Protein AF-A0A4R1HUY5-F1 (afdb_monomer_lite)

Sequence (63 aa):
MGDDATPPDGGAAGHELPPGGPQATARGCLCSVLANAAYRSGADENPCIDPLCPLHAEAAAQN

Foldseek 3Di:
DDDDCPPPPDDCPDPQQQQLHPVLVVVPFPFPVVQSVCCVVVVDVDGGHDCPGPRCVVVVPPD

Radius of gyration: 15.04 Å; chains: 1; bounding box: 40×25×43 Å

Organism: Pseudonocardia endophytica (NCBI:txid401976)

Structure (mmCIF, N/CA/C/O backbone):
data_AF-A0A4R1HUY5-F1
#
_entry.id   AF-A0A4R1HUY5-F1
#
loop_
_atom_site.group_PDB
_atom_site.id
_atom_site.type_symbol
_atom_site.label_atom_id
_atom_site.label_alt_id
_atom_site.label_comp_id
_atom_site.label_asym_id
_atom_site.label_entity_id
_atom_site.label_seq_id
_atom_site.pdbx_PDB_ins_code
_atom_site.Cartn_x
_atom_site.Cartn_y
_atom_site.Cartn_z
_atom_site.occupancy
_atom_site.B_iso_or_equiv
_atom_site.auth_seq_id
_atom_site.auth_comp_id
_atom_site.auth_asym_id
_atom_site.auth_atom_id
_atom_site.pdbx_PDB_model_num
ATOM 1 N N . MET A 1 1 ? 28.239 15.857 -30.534 1.00 50.25 1 MET A N 1
ATOM 2 C CA . MET A 1 1 ? 28.331 14.502 -29.966 1.00 50.25 1 MET A CA 1
ATOM 3 C C . MET A 1 1 ? 27.477 14.541 -28.713 1.00 50.25 1 MET A C 1
ATOM 5 O O . MET A 1 1 ? 27.947 15.042 -27.701 1.00 50.25 1 MET A O 1
ATOM 9 N N . GLY A 1 2 ? 26.192 14.184 -28.849 1.00 65.12 2 GLY A N 1
ATOM 10 C CA . GLY A 1 2 ? 25.418 13.694 -27.701 1.00 65.12 2 GLY A CA 1
ATOM 11 C C . GLY A 1 2 ? 26.114 12.429 -27.186 1.00 65.12 2 GLY A C 1
ATOM 12 O O . GLY A 1 2 ? 26.943 11.875 -27.904 1.00 65.12 2 GLY A O 1
ATOM 13 N N . ASP A 1 3 ? 25.936 11.993 -25.948 1.00 55.69 3 ASP A N 1
ATOM 14 C CA . ASP A 1 3 ? 24.643 11.831 -25.302 1.00 55.69 3 ASP A CA 1
ATOM 15 C C . ASP A 1 3 ? 24.782 12.037 -23.783 1.00 55.69 3 ASP A C 1
ATOM 17 O O . ASP A 1 3 ? 25.566 11.367 -23.109 1.00 55.69 3 ASP A O 1
ATOM 21 N N . ASP A 1 4 ? 24.015 12.995 -23.264 1.00 59.16 4 ASP A N 1
ATOM 22 C CA . ASP A 1 4 ? 23.701 13.146 -21.846 1.00 59.16 4 ASP A CA 1
ATOM 23 C C . ASP A 1 4 ? 22.805 11.969 -21.444 1.00 59.16 4 ASP A C 1
ATOM 25 O O . ASP A 1 4 ? 21.615 11.943 -21.748 1.00 59.16 4 ASP A O 1
ATOM 29 N N . ALA A 1 5 ? 23.394 10.950 -20.823 1.00 58.75 5 ALA A N 1
ATOM 30 C CA . ALA A 1 5 ? 22.655 9.871 -20.182 1.00 58.75 5 ALA A CA 1
ATOM 31 C C . ALA A 1 5 ? 22.571 10.156 -18.679 1.00 58.75 5 ALA A C 1
ATOM 33 O O . ALA A 1 5 ? 23.112 9.419 -17.853 1.00 58.75 5 ALA A O 1
ATOM 34 N N . THR A 1 6 ? 21.902 11.252 -18.327 1.00 61.12 6 THR A N 1
ATOM 35 C CA . THR A 1 6 ? 21.339 11.406 -16.986 1.00 61.12 6 THR A CA 1
ATOM 36 C C . THR A 1 6 ? 20.262 10.320 -16.834 1.00 61.12 6 THR A C 1
ATOM 38 O O . THR A 1 6 ? 19.320 10.312 -17.632 1.00 61.12 6 THR A O 1
ATOM 41 N N . PRO A 1 7 ? 20.367 9.358 -15.892 1.00 64.38 7 PRO A N 1
ATOM 42 C CA . PRO A 1 7 ? 19.263 8.435 -15.650 1.00 64.38 7 PRO A CA 1
ATOM 43 C C . PRO A 1 7 ? 18.032 9.267 -15.272 1.00 64.38 7 PRO A C 1
ATOM 45 O O . PRO 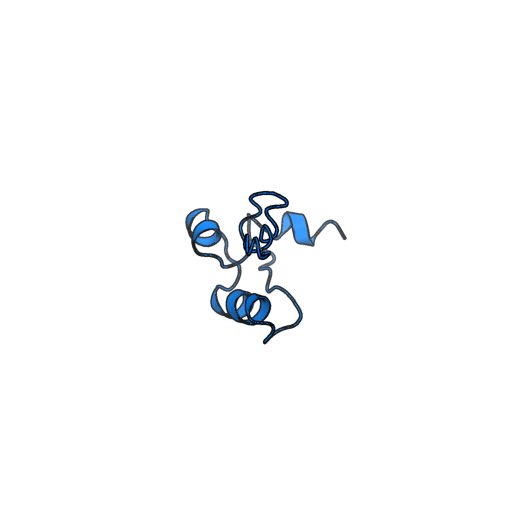A 1 7 ? 18.174 10.199 -14.474 1.00 64.38 7 PRO A O 1
ATOM 48 N N . PRO A 1 8 ? 16.848 8.993 -15.851 1.00 52.81 8 PRO A N 1
ATOM 49 C CA . PRO A 1 8 ? 15.663 9.763 -15.533 1.00 52.81 8 PRO A CA 1
ATOM 50 C C . PRO A 1 8 ? 15.420 9.655 -14.033 1.00 52.81 8 PRO A C 1
ATOM 52 O O . PRO A 1 8 ? 15.349 8.552 -13.488 1.00 52.81 8 PRO A O 1
ATOM 55 N N . ASP A 1 9 ? 15.359 10.827 -13.408 1.00 52.97 9 ASP A N 1
ATOM 56 C CA . ASP A 1 9 ? 14.822 11.092 -12.084 1.00 52.97 9 ASP A CA 1
ATOM 57 C C . ASP A 1 9 ? 13.671 10.120 -11.791 1.00 52.97 9 ASP A C 1
ATOM 59 O O . ASP A 1 9 ? 12.556 10.237 -12.305 1.00 52.97 9 ASP A O 1
ATOM 63 N N . GLY A 1 10 ? 14.004 9.057 -11.060 1.00 47.97 10 GLY A N 1
ATOM 64 C CA . GLY A 1 10 ? 13.092 7.980 -10.732 1.00 47.97 10 GLY A CA 1
ATOM 65 C C . GLY A 1 10 ? 12.141 8.448 -9.648 1.00 47.97 10 GLY A C 1
ATOM 66 O O . GLY A 1 10 ? 12.346 8.121 -8.486 1.00 47.97 10 GLY A O 1
ATOM 67 N N . GLY A 1 11 ? 11.125 9.217 -10.037 1.00 44.66 11 GLY A N 1
ATOM 68 C CA . GLY A 1 11 ? 9.868 9.362 -9.311 1.00 44.66 11 GLY A CA 1
ATOM 69 C C . GLY A 1 11 ? 10.004 9.686 -7.827 1.00 44.66 11 GLY A C 1
ATOM 70 O O . GLY A 1 11 ? 9.455 8.969 -6.997 1.00 44.66 11 GLY A O 1
ATOM 71 N N . ALA A 1 12 ? 10.670 10.783 -7.474 1.00 45.31 12 ALA A N 1
ATOM 72 C CA . ALA A 1 12 ? 10.584 11.339 -6.124 1.00 45.31 12 ALA A CA 1
ATOM 73 C C . ALA A 1 12 ? 9.355 12.260 -5.985 1.00 45.31 12 ALA A C 1
ATOM 75 O O . ALA A 1 12 ? 9.452 13.408 -5.550 1.00 45.31 12 ALA A O 1
ATOM 76 N N . ALA A 1 13 ? 8.173 11.763 -6.357 1.00 39.81 13 ALA A N 1
ATOM 77 C CA . ALA A 1 13 ? 6.920 12.357 -5.913 1.00 39.81 13 ALA A CA 1
ATOM 78 C C . ALA A 1 13 ? 6.718 11.966 -4.440 1.00 39.81 13 ALA A C 1
ATOM 80 O O . ALA A 1 13 ? 6.109 10.948 -4.148 1.00 39.81 13 ALA A O 1
ATOM 81 N N . GLY A 1 14 ? 7.293 12.750 -3.523 1.00 41.06 14 GLY A N 1
ATOM 82 C CA . GLY A 1 14 ? 7.101 12.601 -2.079 1.00 41.06 14 GLY A CA 1
ATOM 83 C C . GLY A 1 14 ? 7.840 11.406 -1.464 1.00 41.06 14 GLY A C 1
ATOM 84 O O . GLY A 1 14 ? 7.894 10.313 -2.007 1.00 41.06 14 GLY A O 1
ATOM 85 N N . HIS A 1 15 ? 8.422 11.588 -0.281 1.00 46.28 15 HIS A N 1
ATOM 86 C CA . HIS A 1 15 ? 8.960 10.490 0.530 1.00 46.28 15 HIS A CA 1
ATOM 87 C C . HIS A 1 15 ? 7.824 9.619 1.112 1.00 46.28 15 HIS A C 1
ATOM 89 O O . HIS A 1 15 ? 7.696 9.478 2.330 1.00 46.28 15 HIS A O 1
ATOM 95 N N . GLU A 1 16 ? 6.966 9.055 0.268 1.00 71.31 16 GLU A N 1
ATOM 96 C CA . GLU A 1 16 ? 5.984 8.060 0.678 1.00 71.31 16 GLU A CA 1
ATOM 97 C C . GLU A 1 16 ? 6.712 6.732 0.865 1.00 71.31 16 GLU A C 1
ATOM 99 O O . GLU A 1 16 ? 7.223 6.113 -0.067 1.00 71.31 16 GLU A O 1
ATOM 104 N N . LEU A 1 17 ? 6.845 6.328 2.127 1.00 83.38 17 LEU A N 1
ATOM 105 C CA . LEU A 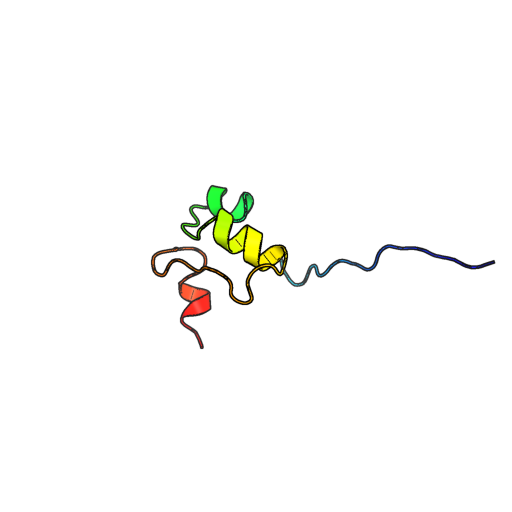1 17 ? 7.473 5.063 2.469 1.00 83.38 17 LEU A CA 1
ATOM 106 C C . LEU A 1 17 ? 6.651 3.925 1.852 1.00 83.38 17 LEU A C 1
ATOM 108 O O . LEU A 1 17 ? 5.478 3.793 2.210 1.00 83.38 17 LEU A O 1
ATOM 112 N N . PRO A 1 18 ? 7.234 3.067 0.996 1.00 86.31 18 PRO A N 1
ATOM 113 C CA . PRO A 1 18 ? 6.480 1.984 0.386 1.00 86.31 18 PRO A CA 1
ATOM 114 C C . PRO A 1 18 ? 6.010 0.987 1.460 1.00 86.31 18 PRO A C 1
ATOM 116 O O . PRO A 1 18 ? 6.786 0.670 2.374 1.00 86.31 18 PRO A O 1
ATOM 119 N N . PRO A 1 19 ? 4.770 0.473 1.373 1.00 88.38 19 PRO A N 1
ATOM 120 C CA . PRO A 1 19 ? 4.254 -0.529 2.303 1.00 88.38 19 PRO A CA 1
ATOM 121 C C . PRO A 1 19 ? 5.160 -1.757 2.323 1.00 88.38 19 PRO A C 1
ATOM 123 O O . PRO A 1 19 ? 5.681 -2.176 1.293 1.00 88.38 19 PRO A O 1
ATOM 126 N N . GLY A 1 20 ? 5.430 -2.293 3.514 1.00 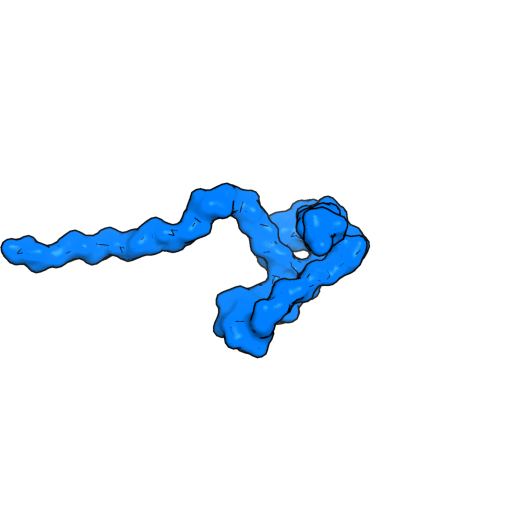89.06 20 GLY A N 1
ATOM 127 C CA . GLY A 1 20 ? 6.349 -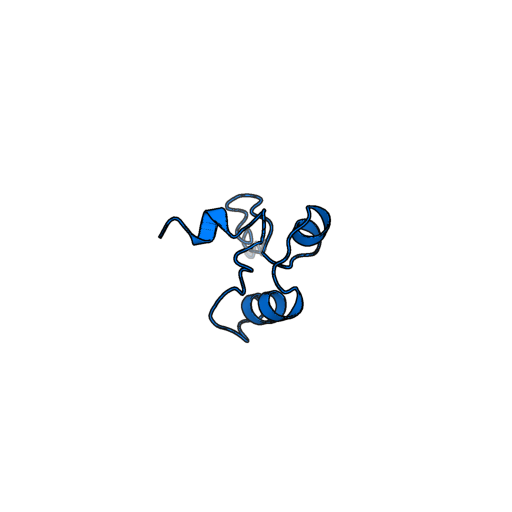3.422 3.687 1.00 89.06 20 GLY A CA 1
ATOM 128 C C . GLY A 1 20 ? 7.813 -3.121 3.322 1.00 89.06 20 GLY A C 1
ATOM 129 O O . GLY A 1 20 ? 8.639 -4.029 3.304 1.00 89.06 20 GLY A O 1
ATOM 130 N N . GLY A 1 21 ? 8.168 -1.868 3.021 1.00 89.88 21 GLY A N 1
ATOM 131 C CA . GLY A 1 21 ? 9.554 -1.459 2.812 1.00 89.88 21 GLY A CA 1
ATOM 132 C C . GLY A 1 21 ? 10.342 -1.390 4.126 1.00 89.88 21 GLY A C 1
ATOM 133 O O . GLY A 1 21 ? 9.756 -1.164 5.185 1.00 89.88 21 GL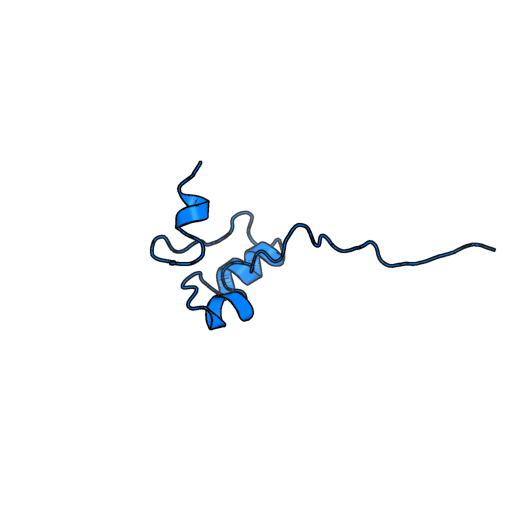Y A O 1
ATOM 134 N N . PRO A 1 22 ? 11.684 -1.487 4.089 1.00 87.06 22 PRO A N 1
ATOM 135 C CA . PRO A 1 22 ? 12.514 -1.490 5.298 1.00 87.06 22 PRO A CA 1
ATOM 136 C C . PRO A 1 22 ? 12.328 -0.224 6.146 1.00 87.06 22 PRO A C 1
ATOM 138 O O . PRO A 1 22 ? 12.256 -0.296 7.370 1.00 87.06 22 PRO A O 1
ATOM 141 N N . GLN A 1 23 ? 12.178 0.936 5.499 1.00 88.88 23 GLN A N 1
ATOM 142 C CA . GLN A 1 23 ? 11.892 2.196 6.185 1.00 88.88 23 GLN A CA 1
ATOM 143 C C . GLN A 1 23 ? 10.488 2.207 6.811 1.00 88.88 23 GLN A C 1
ATOM 145 O O . GLN A 1 23 ? 10.313 2.773 7.886 1.00 88.88 23 GLN A O 1
ATOM 150 N N . ALA A 1 24 ? 9.489 1.586 6.170 1.00 90.62 24 ALA A N 1
ATOM 151 C CA . ALA A 1 24 ? 8.120 1.515 6.686 1.00 90.62 24 ALA A CA 1
ATOM 152 C C . ALA A 1 24 ? 8.051 0.604 7.906 1.00 90.62 24 ALA A C 1
ATOM 154 O O . ALA A 1 24 ? 7.506 0.992 8.938 1.00 90.62 24 ALA A O 1
ATOM 155 N N . THR A 1 25 ? 8.671 -0.571 7.821 1.00 88.44 25 THR A N 1
ATOM 156 C CA . THR A 1 25 ? 8.778 -1.520 8.933 1.00 88.44 25 THR A CA 1
ATOM 157 C C . THR A 1 25 ? 9.496 -0.893 10.126 1.00 88.44 25 THR A C 1
ATOM 159 O O . THR A 1 25 ? 9.026 -1.020 11.253 1.00 88.44 25 THR A O 1
ATOM 162 N N . ALA A 1 26 ? 10.568 -0.124 9.894 1.00 89.56 26 ALA A N 1
ATOM 163 C CA . ALA A 1 26 ? 11.267 0.609 10.954 1.00 89.56 26 ALA A CA 1
ATOM 164 C C . ALA A 1 26 ? 10.387 1.659 11.663 1.00 89.56 26 ALA A C 1
ATOM 166 O O . ALA A 1 26 ? 10.669 2.026 12.801 1.00 89.56 26 ALA A O 1
ATOM 167 N N . ARG A 1 27 ? 9.314 2.128 11.015 1.00 90.69 27 ARG A N 1
ATOM 168 C CA . ARG A 1 27 ? 8.319 3.051 11.587 1.00 90.69 27 ARG A CA 1
ATOM 169 C C . ARG A 1 27 ? 7.064 2.345 12.117 1.00 90.69 27 ARG A C 1
ATOM 171 O O . ARG A 1 27 ? 6.125 3.027 12.510 1.00 90.69 27 ARG A O 1
ATOM 178 N N . GLY A 1 28 ? 7.045 1.009 12.147 1.00 91.00 28 GLY A N 1
ATOM 179 C CA . GLY A 1 28 ? 5.926 0.216 12.671 1.00 91.00 28 GLY A CA 1
ATOM 180 C C . GLY A 1 28 ? 4.887 -0.210 11.630 1.00 91.00 28 GLY A C 1
ATOM 181 O O . GLY A 1 28 ? 3.766 -0.552 11.996 1.00 91.00 28 GLY A O 1
ATOM 182 N N . CYS A 1 29 ? 5.224 -0.190 10.338 1.00 93.12 29 CYS A N 1
ATOM 183 C CA . CYS A 1 29 ? 4.365 -0.751 9.295 1.00 93.12 29 CYS A CA 1
ATOM 184 C C . CYS A 1 29 ? 4.118 -2.248 9.529 1.00 93.12 29 CYS A C 1
ATOM 186 O O . CYS A 1 29 ? 5.056 -3.004 9.787 1.00 93.12 29 CYS A O 1
ATOM 188 N N . LEU A 1 30 ? 2.858 -2.661 9.380 1.00 93.62 30 LEU A N 1
ATOM 189 C CA . LEU A 1 30 ? 2.420 -4.057 9.491 1.00 93.62 30 LEU A CA 1
ATOM 190 C C . LEU A 1 30 ? 2.164 -4.714 8.127 1.00 93.62 30 LEU A C 1
ATOM 192 O O . LEU A 1 30 ? 1.829 -5.891 8.058 1.00 93.62 30 LEU A O 1
ATOM 196 N N . CYS A 1 31 ? 2.323 -3.971 7.030 1.00 93.75 31 CYS A N 1
ATOM 197 C CA . CYS A 1 31 ? 2.105 -4.502 5.688 1.00 93.75 31 CYS A CA 1
ATOM 198 C C . CYS A 1 31 ? 3.128 -5.601 5.368 1.00 93.75 31 CYS A C 1
ATOM 200 O O . CYS A 1 31 ? 4.314 -5.479 5.689 1.00 93.75 31 CYS A O 1
ATOM 202 N N . SER A 1 32 ? 2.687 -6.661 4.688 1.00 93.62 32 SER A N 1
ATOM 203 C CA . SER A 1 32 ? 3.548 -7.801 4.361 1.00 93.62 32 SER A CA 1
ATOM 204 C C . SER A 1 32 ? 4.730 -7.374 3.487 1.00 93.62 32 SER A C 1
ATOM 206 O O . SER A 1 32 ? 4.553 -6.936 2.350 1.00 93.62 32 SER A O 1
ATOM 208 N N . VAL A 1 33 ? 5.949 -7.532 4.009 1.00 92.12 33 VAL A N 1
ATOM 209 C CA . VAL A 1 33 ? 7.194 -7.205 3.293 1.00 92.12 33 VAL A CA 1
ATOM 210 C C . VAL A 1 33 ? 7.292 -7.995 1.990 1.00 92.12 33 VAL A C 1
ATOM 212 O O . VAL A 1 33 ? 7.595 -7.429 0.944 1.00 92.12 33 VAL A O 1
ATOM 215 N N . LEU A 1 34 ? 7.002 -9.299 2.035 1.00 92.94 34 LEU A N 1
ATOM 216 C CA . LEU A 1 34 ? 7.133 -10.180 0.876 1.00 92.94 34 LEU A CA 1
ATOM 217 C C . LEU A 1 34 ? 6.090 -9.862 -0.202 1.00 92.94 34 LEU A C 1
ATOM 219 O O . LEU A 1 34 ? 6.438 -9.778 -1.376 1.00 92.94 34 LEU A O 1
ATOM 223 N N . ALA A 1 35 ? 4.833 -9.644 0.191 1.00 92.44 35 ALA A N 1
ATOM 224 C CA . ALA A 1 35 ? 3.773 -9.326 -0.764 1.00 92.44 35 ALA A CA 1
ATOM 225 C C . ALA A 1 35 ? 4.013 -7.963 -1.430 1.00 92.44 35 ALA A C 1
ATOM 227 O O . ALA A 1 35 ? 3.898 -7.831 -2.644 1.00 92.44 35 ALA A O 1
ATOM 228 N N . ASN A 1 36 ? 4.457 -6.962 -0.666 1.00 93.69 36 ASN A N 1
ATOM 229 C CA . ASN A 1 36 ? 4.779 -5.659 -1.244 1.00 93.69 36 ASN A CA 1
ATOM 230 C C . ASN A 1 36 ? 6.104 -5.651 -2.022 1.00 93.69 36 ASN A C 1
ATOM 232 O O . ASN A 1 36 ? 6.289 -4.819 -2.911 1.00 93.69 36 ASN A O 1
ATOM 236 N N . ALA A 1 37 ? 7.018 -6.585 -1.749 1.00 91.19 37 ALA A N 1
ATOM 237 C CA . ALA A 1 37 ? 8.155 -6.831 -2.628 1.00 91.19 37 ALA A CA 1
ATOM 238 C C . ALA A 1 37 ? 7.692 -7.394 -3.981 1.00 91.19 37 ALA A C 1
ATOM 240 O O . ALA A 1 37 ? 8.142 -6.895 -5.008 1.00 91.19 37 ALA A O 1
ATOM 241 N N . ALA A 1 38 ? 6.756 -8.352 -3.988 1.00 92.62 38 ALA A N 1
ATOM 242 C CA . ALA A 1 38 ? 6.177 -8.901 -5.216 1.00 92.62 38 ALA A CA 1
ATOM 243 C C . ALA A 1 38 ? 5.450 -7.829 -6.046 1.00 92.62 38 ALA A C 1
ATOM 245 O O . ALA A 1 38 ? 5.739 -7.696 -7.235 1.00 92.62 38 ALA A O 1
ATOM 246 N N . TYR A 1 39 ? 4.613 -7.001 -5.408 1.00 90.94 39 TYR A N 1
ATOM 247 C CA . TYR A 1 39 ? 3.961 -5.849 -6.043 1.00 90.94 39 TYR A CA 1
ATOM 248 C C . TYR A 1 39 ? 4.978 -4.903 -6.704 1.00 90.94 39 TYR A C 1
ATOM 250 O O . TYR A 1 39 ? 4.886 -4.587 -7.887 1.00 90.94 39 TYR A O 1
ATOM 258 N N . ARG A 1 40 ? 6.035 -4.516 -5.977 1.00 88.25 40 ARG A N 1
ATOM 259 C CA . ARG A 1 40 ? 7.094 -3.637 -6.511 1.00 88.25 40 ARG A CA 1
ATOM 260 C C . ARG A 1 40 ? 7.911 -4.270 -7.638 1.00 88.25 40 ARG A C 1
ATOM 262 O O . ARG A 1 40 ? 8.492 -3.547 -8.441 1.00 88.25 40 ARG A O 1
ATOM 269 N N . SER A 1 41 ? 7.990 -5.596 -7.682 1.00 91.06 41 SER A N 1
ATOM 270 C CA . SER A 1 41 ? 8.624 -6.342 -8.772 1.00 91.06 41 SER A CA 1
ATOM 271 C C . SER A 1 41 ? 7.691 -6.575 -9.967 1.00 91.06 41 SER A C 1
ATOM 273 O O . SER A 1 41 ? 8.135 -7.163 -10.950 1.00 91.06 41 SER A O 1
ATOM 275 N N . GLY A 1 42 ? 6.426 -6.141 -9.896 1.00 93.19 42 GLY A N 1
ATOM 276 C CA . GLY A 1 42 ? 5.405 -6.396 -10.918 1.00 93.19 42 GLY A CA 1
ATOM 277 C C . GLY A 1 42 ? 4.928 -7.851 -10.965 1.00 93.19 42 GLY A C 1
ATOM 278 O O . GLY A 1 42 ? 4.297 -8.256 -11.936 1.00 93.19 42 GLY A O 1
ATOM 279 N N . ALA A 1 43 ? 5.255 -8.647 -9.943 1.00 93.94 43 ALA A N 1
ATOM 280 C CA . ALA A 1 43 ? 4.780 -10.021 -9.798 1.00 93.94 43 ALA A CA 1
ATOM 281 C C . ALA A 1 43 ? 3.365 -10.089 -9.195 1.00 93.94 43 ALA A C 1
ATOM 283 O O . ALA A 1 43 ? 2.729 -11.136 -9.270 1.00 93.94 43 ALA A O 1
ATOM 284 N N . ASP A 1 44 ? 2.896 -8.984 -8.611 1.00 92.62 44 ASP A N 1
ATOM 285 C CA . ASP A 1 44 ? 1.526 -8.779 -8.144 1.00 92.62 44 ASP A CA 1
ATOM 286 C C . ASP A 1 44 ? 1.025 -7.411 -8.636 1.00 92.62 44 ASP A C 1
ATOM 288 O O . ASP A 1 44 ? 1.822 -6.483 -8.811 1.00 92.62 44 ASP A O 1
ATOM 292 N N . GLU A 1 45 ? -0.277 -7.294 -8.883 1.00 90.38 45 GLU A N 1
ATOM 293 C CA . GLU A 1 45 ? -0.924 -6.084 -9.405 1.00 90.38 45 GLU A CA 1
ATOM 294 C C . GLU A 1 45 ? -1.378 -5.122 -8.300 1.00 90.38 45 GLU A C 1
ATOM 296 O O . GLU A 1 45 ? -1.528 -3.926 -8.561 1.00 90.38 45 GLU A O 1
ATOM 301 N N . ASN A 1 46 ? -1.526 -5.605 -7.060 1.00 87.12 46 ASN A N 1
ATOM 302 C CA . ASN A 1 46 ? -2.048 -4.818 -5.949 1.00 87.12 46 ASN A CA 1
ATOM 303 C C . ASN A 1 46 ? -1.088 -4.780 -4.746 1.00 87.12 46 ASN A C 1
ATOM 305 O O . ASN A 1 46 ? -0.510 -5.796 -4.352 1.00 87.12 46 ASN A O 1
ATOM 309 N N . PRO A 1 47 ? -0.940 -3.617 -4.083 1.00 88.75 47 PRO A N 1
ATOM 310 C CA . PRO A 1 47 ? -0.195 -3.544 -2.838 1.00 88.75 47 PRO A CA 1
ATOM 311 C C . PRO A 1 47 ? -0.947 -4.283 -1.728 1.00 88.75 47 PRO A C 1
ATOM 313 O O . PRO A 1 47 ? -2.170 -4.196 -1.596 1.00 88.75 47 PRO A O 1
ATOM 316 N N . CYS A 1 48 ? -0.198 -4.970 -0.872 1.00 91.69 48 CYS A N 1
ATOM 317 C CA . CYS A 1 48 ? -0.753 -5.672 0.277 1.00 91.69 48 CYS A CA 1
ATOM 318 C C . CYS A 1 48 ? -0.735 -4.744 1.494 1.00 91.69 48 CYS A C 1
ATOM 320 O O . CYS A 1 48 ? 0.268 -4.665 2.212 1.00 91.69 48 CYS A O 1
ATOM 322 N N . ILE A 1 49 ? -1.837 -4.025 1.706 1.00 92.75 49 ILE A N 1
ATOM 323 C CA . ILE A 1 49 ? -2.011 -3.136 2.857 1.00 92.75 49 ILE A CA 1
ATOM 324 C C . ILE A 1 49 ? -2.704 -3.896 3.982 1.00 92.75 49 ILE A C 1
ATOM 326 O O . ILE A 1 49 ? -3.826 -4.370 3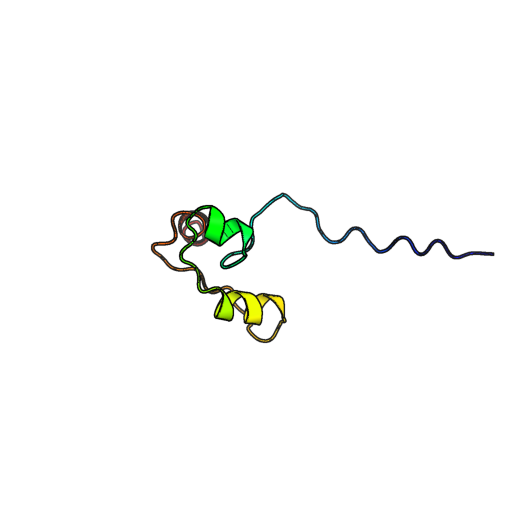.822 1.00 92.75 49 ILE A O 1
ATOM 330 N N . ASP A 1 50 ? -2.035 -4.005 5.128 1.00 90.12 50 ASP A N 1
ATOM 331 C CA . ASP A 1 50 ? -2.670 -4.556 6.323 1.00 90.12 50 ASP A CA 1
ATOM 332 C C . ASP A 1 50 ? -3.683 -3.529 6.877 1.00 90.12 50 ASP A C 1
ATOM 334 O O . ASP A 1 50 ? -3.312 -2.365 7.059 1.00 90.12 50 ASP A O 1
ATOM 338 N N . PRO A 1 51 ? -4.947 -3.910 7.142 1.00 88.81 51 PRO A N 1
ATOM 339 C CA . PRO A 1 51 ? -5.984 -2.980 7.600 1.00 88.81 51 PRO A CA 1
ATOM 340 C C . PRO A 1 51 ? -5.719 -2.412 9.000 1.00 88.81 51 PRO A C 1
ATOM 342 O O . PRO A 1 51 ? -6.319 -1.409 9.376 1.00 88.81 51 PRO A O 1
ATOM 345 N N . LEU A 1 52 ? -4.826 -3.031 9.775 1.00 89.50 52 LEU A N 1
ATOM 346 C CA . LEU A 1 52 ? -4.364 -2.533 11.068 1.00 89.50 52 LEU A CA 1
ATOM 347 C C . LEU A 1 52 ? -3.046 -1.757 10.944 1.00 89.50 52 LEU A C 1
ATOM 349 O O . LEU A 1 52 ? -2.525 -1.293 11.957 1.00 89.50 52 LEU A O 1
ATOM 353 N N . CYS A 1 53 ? -2.483 -1.611 9.737 1.00 91.19 53 CYS A N 1
ATOM 354 C CA . CYS A 1 53 ? -1.242 -0.876 9.531 1.00 91.19 53 CYS A CA 1
ATOM 355 C C . CYS A 1 53 ? -1.435 0.605 9.896 1.00 91.19 53 CYS A C 1
ATOM 357 O O . CYS A 1 53 ? -2.100 1.327 9.151 1.00 91.19 53 CYS A O 1
ATOM 359 N N . PRO A 1 54 ? -0.769 1.114 10.948 1.00 87.56 54 PRO A N 1
ATOM 360 C CA . PRO A 1 54 ? -0.924 2.504 11.378 1.00 87.56 54 PRO A CA 1
ATOM 361 C C . PRO A 1 54 ? -0.293 3.511 10.403 1.00 87.56 54 PRO A C 1
ATOM 363 O O . PRO A 1 54 ? -0.402 4.712 10.604 1.00 87.56 54 PRO A O 1
ATOM 366 N N . LEU A 1 55 ? 0.422 3.031 9.377 1.00 88.62 55 LEU A N 1
ATOM 367 C CA . LEU A 1 55 ? 1.097 3.862 8.380 1.00 88.62 55 LEU A CA 1
ATOM 368 C C . LEU A 1 55 ? 0.314 3.991 7.070 1.00 88.62 55 LEU A C 1
ATOM 370 O O . LEU A 1 55 ? 0.369 5.034 6.430 1.00 88.62 55 LEU A O 1
ATOM 374 N N . HIS A 1 56 ? -0.354 2.918 6.640 1.00 89.38 56 HIS A N 1
ATOM 375 C CA . HIS A 1 56 ? -0.889 2.805 5.276 1.00 89.38 56 HIS A CA 1
ATOM 376 C C . HIS A 1 56 ? -2.382 2.479 5.225 1.00 89.38 56 HIS A C 1
ATOM 378 O O . HIS A 1 56 ? -2.999 2.708 4.188 1.00 89.38 56 HIS A O 1
ATOM 384 N N . ALA A 1 57 ? -2.983 1.996 6.321 1.00 84.81 57 ALA A N 1
ATOM 385 C CA . ALA A 1 57 ? -4.411 1.679 6.350 1.00 84.81 57 ALA A CA 1
ATOM 386 C C . ALA A 1 57 ? -5.289 2.936 6.196 1.00 84.81 57 ALA A C 1
ATOM 388 O O . ALA A 1 57 ? -6.300 2.892 5.501 1.00 84.81 57 ALA A O 1
ATOM 389 N N . GLU A 1 58 ? -4.879 4.077 6.765 1.00 67.62 58 GLU A N 1
ATOM 390 C CA . GLU A 1 58 ? -5.618 5.345 6.639 1.00 67.62 58 GLU A CA 1
ATOM 391 C C . GLU A 1 58 ? -5.575 5.917 5.213 1.00 67.62 58 GLU A C 1
ATOM 393 O O . GLU A 1 58 ? -6.540 6.535 4.770 1.00 67.62 58 GLU A O 1
ATOM 398 N N . ALA A 1 59 ? -4.493 5.683 4.462 1.00 59.59 59 ALA A N 1
ATOM 399 C CA . ALA A 1 59 ? -4.401 6.066 3.051 1.00 59.59 59 ALA A CA 1
ATOM 400 C C . ALA A 1 59 ? -5.267 5.164 2.152 1.00 59.59 59 ALA A C 1
ATOM 402 O O . ALA A 1 59 ? -5.848 5.639 1.182 1.00 59.59 59 ALA A O 1
ATOM 403 N N . ALA A 1 60 ? -5.398 3.879 2.500 1.00 55.81 60 ALA A N 1
ATOM 404 C CA . ALA A 1 60 ? -6.229 2.926 1.765 1.00 55.81 60 ALA A CA 1
ATOM 405 C C . ALA A 1 60 ? -7.743 3.125 1.991 1.00 55.81 60 ALA A C 1
ATOM 407 O O . ALA A 1 60 ? -8.535 2.760 1.128 1.00 55.81 60 ALA A O 1
ATOM 408 N N . ALA A 1 61 ? -8.153 3.705 3.125 1.00 53.28 61 ALA A N 1
ATOM 409 C CA . ALA A 1 61 ? -9.561 3.892 3.496 1.00 53.28 61 ALA A CA 1
ATOM 410 C C . ALA A 1 61 ? -10.232 5.154 2.902 1.00 53.28 61 ALA A C 1
ATOM 412 O O . ALA A 1 61 ? -11.413 5.383 3.150 1.00 53.28 61 ALA A O 1
ATOM 413 N N . GLN A 1 62 ? -9.499 5.989 2.156 1.00 52.97 62 GLN A N 1
ATOM 414 C CA . GLN A 1 62 ? -9.984 7.268 1.604 1.00 52.97 62 GLN A CA 1
ATOM 415 C C . GLN A 1 62 ? -10.501 7.182 0.150 1.00 52.97 62 GLN A C 1
ATOM 417 O O . GLN A 1 62 ? -10.678 8.218 -0.491 1.00 52.97 62 GLN A O 1
ATOM 422 N N . ASN A 1 63 ? -10.749 5.978 -0.375 1.00 44.12 63 ASN A N 1
ATOM 423 C CA . ASN A 1 63 ? -11.291 5.735 -1.721 1.00 44.12 63 ASN A CA 1
ATOM 424 C C . ASN A 1 63 ? -12.574 4.892 -1.665 1.00 44.12 63 ASN A C 1
ATOM 426 O O . ASN A 1 63 ? -13.251 4.794 -2.712 1.00 44.12 63 ASN A O 1
#

pLDDT: mean 77.67, std 18.1, range [39.81, 93.94]

Secondary structure (DSSP, 8-state):
-----PPP----SS--PPTT-HHHHHTT--S-HHHHHHHHTTSSSS----TT-TTTHHHHTT-